Protein AF-A0A3P7DU08-F1 (afdb_monomer_lite)

Foldseek 3Di:
DVVVVPPVCVCVVVPDDSCVVVVVVVVVVVVVVVVVVVVVVVVVVVVVVPPDD

Radius of gyration: 19.62 Å; chains: 1; bounding box: 47×13×47 Å

Sequence (53 aa):
MYAKRAFVHWYVGEGMEEGEFSEAREDLAALEKDYEEVGVDSMEDAGEEGDEY

Structure (mmCIF, N/CA/C/O backbone):
data_AF-A0A3P7DU08-F1
#
_entry.id   AF-A0A3P7DU08-F1
#
loop_
_atom_site.group_PDB
_atom_site.id
_atom_site.type_symbol
_atom_site.label_atom_id
_atom_site.label_alt_id
_atom_site.label_comp_id
_atom_site.label_asym_id
_atom_site.label_entity_id
_atom_site.label_seq_id
_atom_site.pdbx_PDB_ins_code
_atom_site.Cartn_x
_atom_site.Cartn_y
_atom_site.Cartn_z
_atom_site.occupancy
_atom_site.B_iso_or_equiv
_atom_site.auth_seq_id
_atom_site.auth_comp_id
_atom_site.auth_asym_id
_atom_site.auth_atom_id
_atom_site.pdbx_PDB_model_num
ATOM 1 N N . MET A 1 1 ? 0.736 8.215 8.943 1.00 81.19 1 MET A N 1
ATOM 2 C CA . MET A 1 1 ? -0.592 8.576 9.493 1.00 81.19 1 MET A CA 1
ATOM 3 C C . MET A 1 1 ? -1.458 7.341 9.705 1.00 81.19 1 MET A C 1
ATOM 5 O O . MET A 1 1 ? -1.742 7.029 10.856 1.00 81.19 1 MET A O 1
ATOM 9 N N . TYR A 1 2 ? -1.775 6.590 8.642 1.00 81.31 2 TYR A N 1
ATOM 10 C CA . TYR A 1 2 ? -2.598 5.374 8.720 1.00 81.31 2 TYR A CA 1
ATOM 11 C C . TYR A 1 2 ? -2.038 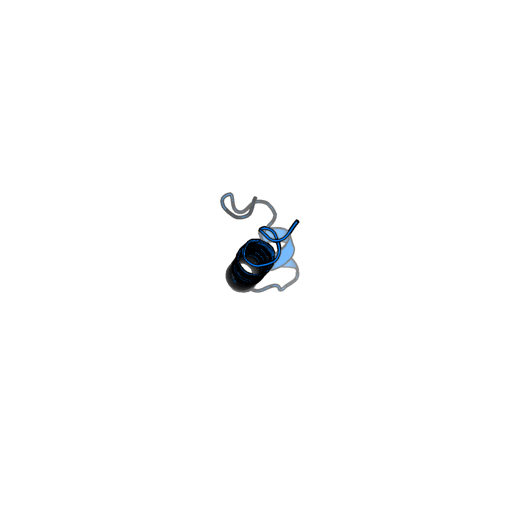4.293 9.661 1.00 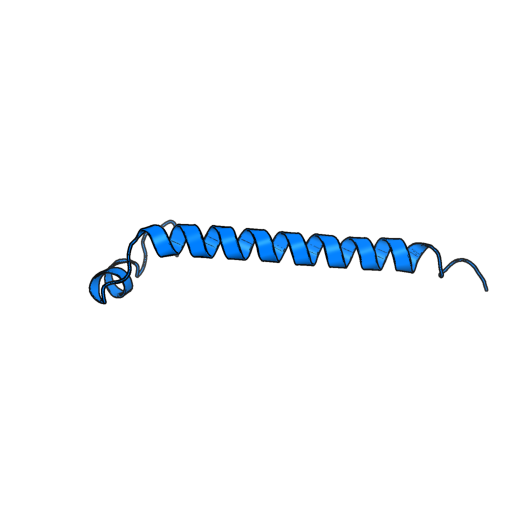81.31 2 TYR A C 1
ATOM 13 O O . TYR A 1 2 ? -2.761 3.799 10.515 1.00 81.31 2 TYR A O 1
ATOM 21 N N . ALA A 1 3 ? -0.722 4.031 9.631 1.00 86.56 3 ALA A N 1
ATOM 22 C CA . ALA A 1 3 ? -0.076 3.068 10.540 1.00 86.56 3 ALA A CA 1
ATOM 23 C C . ALA A 1 3 ? -0.250 3.388 12.042 1.00 86.56 3 ALA A C 1
ATOM 25 O O . ALA A 1 3 ? -0.112 2.510 12.884 1.00 86.56 3 ALA A O 1
ATOM 26 N N . LYS A 1 4 ? -0.558 4.645 12.390 1.00 90.50 4 LYS A N 1
ATOM 27 C CA . LYS A 1 4 ? -0.867 5.074 13.765 1.00 90.50 4 LYS A CA 1
ATOM 28 C C . LYS A 1 4 ? -2.377 5.211 14.013 1.00 90.50 4 LYS A C 1
ATOM 30 O O . LYS A 1 4 ? -2.765 5.805 15.013 1.00 90.50 4 LYS A O 1
ATOM 35 N N . ARG A 1 5 ? -3.217 4.749 13.078 1.00 88.31 5 ARG A N 1
ATOM 36 C CA . ARG A 1 5 ? -4.677 4.959 13.022 1.00 88.31 5 ARG A CA 1
ATOM 37 C C . ARG A 1 5 ? -5.097 6.421 13.227 1.00 88.31 5 ARG A C 1
ATOM 39 O O . ARG A 1 5 ? -6.195 6.705 13.703 1.00 88.31 5 ARG A O 1
ATOM 46 N N . ALA A 1 6 ? -4.223 7.366 12.881 1.00 87.38 6 ALA A N 1
ATOM 47 C CA . ALA A 1 6 ? -4.530 8.781 13.011 1.00 87.38 6 ALA A CA 1
ATOM 48 C C . ALA A 1 6 ? -5.635 9.142 12.009 1.00 87.38 6 ALA A C 1
ATOM 50 O O . ALA A 1 6 ? -5.543 8.769 10.843 1.00 87.38 6 ALA A O 1
ATOM 51 N N . PHE A 1 7 ? -6.659 9.858 12.475 1.00 88.50 7 PHE A N 1
ATOM 52 C CA . PHE A 1 7 ? -7.808 10.343 11.695 1.00 88.50 7 PHE A CA 1
ATOM 53 C C . PHE A 1 7 ? -8.776 9.289 11.126 1.00 88.50 7 PHE A C 1
ATOM 55 O O . PHE A 1 7 ? -9.850 9.676 10.684 1.00 88.50 7 PHE A O 1
ATOM 62 N N . VAL A 1 8 ? -8.479 7.985 11.213 1.00 88.62 8 VAL A N 1
ATOM 63 C CA . VAL A 1 8 ? -9.343 6.903 10.685 1.00 88.62 8 VAL A CA 1
ATOM 64 C C . VAL A 1 8 ? -10.785 6.998 11.204 1.00 88.62 8 VAL A C 1
ATOM 66 O O . VAL A 1 8 ? -11.722 6.801 10.440 1.00 88.62 8 VAL A O 1
ATOM 69 N N . HIS A 1 9 ? -10.979 7.370 12.475 1.00 88.31 9 HIS A N 1
ATOM 70 C CA . HIS A 1 9 ? -12.314 7.487 13.077 1.00 88.31 9 HIS A CA 1
ATOM 71 C C . HIS A 1 9 ? -13.209 8.552 12.427 1.00 88.31 9 HIS A C 1
ATOM 73 O O . HIS A 1 9 ? -14.423 8.403 12.486 1.00 88.31 9 HIS A O 1
ATOM 79 N N . TRP A 1 10 ? -12.644 9.602 11.817 1.00 91.25 10 TRP A N 1
ATOM 80 C CA . TRP A 1 10 ? -13.436 10.595 11.086 1.00 91.25 10 TRP A CA 1
ATOM 81 C C . TRP A 1 10 ? -14.057 9.964 9.844 1.00 91.25 10 TRP A C 1
ATOM 83 O O . TRP A 1 10 ? -15.260 10.038 9.657 1.00 91.25 10 TRP A O 1
ATOM 93 N N . TYR A 1 11 ? -13.247 9.272 9.043 1.00 88.25 11 TYR A N 1
ATOM 94 C CA . TYR A 1 11 ? -13.693 8.657 7.792 1.00 88.25 11 TYR A CA 1
ATOM 95 C C . TYR A 1 11 ? -14.633 7.473 8.027 1.00 88.25 11 TYR A C 1
ATOM 97 O O . TYR A 1 11 ? -15.682 7.384 7.397 1.00 88.25 11 TYR A O 1
ATOM 105 N N . VAL A 1 12 ? -14.313 6.609 8.996 1.00 88.50 12 VAL A N 1
ATOM 106 C CA . VAL A 1 12 ? -15.209 5.506 9.377 1.00 88.50 12 VAL A CA 1
ATOM 107 C C . VAL A 1 12 ? -16.510 6.041 9.995 1.00 88.50 12 VAL A C 1
ATOM 109 O O . VAL A 1 12 ? -17.574 5.469 9.781 1.00 88.50 12 VAL A O 1
ATOM 112 N N . GLY A 1 13 ? -16.458 7.169 10.715 1.00 90.50 13 GLY A N 1
ATOM 113 C CA . GLY A 1 13 ? -17.642 7.839 11.265 1.00 90.50 13 GLY A CA 1
ATOM 114 C C . GLY A 1 13 ? -18.601 8.394 10.204 1.00 90.50 13 GLY A C 1
ATOM 115 O O . GLY A 1 13 ? -19.803 8.432 10.448 1.00 90.50 13 GLY A O 1
ATOM 116 N N . GLU A 1 14 ? -18.089 8.755 9.025 1.00 91.81 14 GLU A N 1
ATOM 117 C CA . GLU A 1 14 ? -18.875 9.206 7.865 1.00 91.81 14 GLU A CA 1
ATOM 118 C C . GLU A 1 14 ? -19.415 8.038 7.008 1.00 91.81 14 GLU A C 1
ATOM 120 O O . GLU A 1 14 ? -20.093 8.269 6.009 1.00 91.81 14 GLU A O 1
ATOM 125 N N . GLY A 1 15 ? -19.155 6.782 7.399 1.00 90.25 15 GLY A N 1
ATOM 126 C CA . GLY A 1 15 ? -19.687 5.583 6.738 1.00 90.25 15 GLY A CA 1
ATOM 127 C C . GLY A 1 15 ? -18.722 4.862 5.794 1.00 90.25 15 GLY A C 1
ATOM 128 O O . GLY A 1 15 ? -19.149 3.945 5.100 1.00 90.25 15 GLY A O 1
ATOM 129 N N . MET A 1 16 ? -17.443 5.244 5.772 1.00 91.19 16 MET A N 1
ATOM 130 C CA . MET A 1 16 ? -16.416 4.563 4.980 1.00 91.19 16 MET A CA 1
ATOM 131 C C . MET A 1 16 ? -16.007 3.230 5.625 1.00 91.19 16 MET A C 1
ATOM 133 O O . MET A 1 16 ? -15.766 3.175 6.837 1.00 91.19 16 MET A O 1
ATOM 137 N N . GLU A 1 17 ? -15.880 2.160 4.840 1.00 91.69 17 GLU A N 1
ATOM 138 C CA . GLU A 1 17 ? -15.395 0.881 5.364 1.00 91.69 17 GLU A CA 1
ATOM 139 C C . GLU A 1 17 ? -13.890 0.949 5.661 1.00 91.69 17 GLU A C 1
ATOM 141 O O . GLU A 1 17 ? -13.099 1.492 4.892 1.00 91.69 17 GLU A O 1
ATOM 146 N N . GLU A 1 18 ? -13.449 0.377 6.788 1.00 85.69 18 GLU A N 1
ATOM 147 C CA . GLU A 1 18 ? -12.030 0.437 7.177 1.00 85.69 18 GLU A CA 1
ATOM 148 C C . GLU A 1 18 ? -11.110 -0.275 6.160 1.00 85.69 18 GLU A C 1
ATOM 150 O O . GLU A 1 18 ? -9.936 0.079 6.029 1.00 85.69 18 GLU A O 1
ATOM 155 N N . GLY A 1 19 ? -11.654 -1.243 5.411 1.00 90.56 19 GLY A N 1
ATOM 156 C CA . GLY A 1 19 ? -10.960 -1.964 4.342 1.00 90.56 19 GLY A CA 1
ATOM 157 C C . GLY A 1 19 ? -10.545 -1.081 3.163 1.00 90.56 19 GLY A C 1
ATOM 158 O O . GLY A 1 19 ? -9.466 -1.304 2.613 1.00 90.56 19 GLY A O 1
ATOM 159 N N . GLU A 1 20 ? -11.303 -0.022 2.860 1.00 92.69 20 GLU A N 1
ATOM 160 C CA . GLU A 1 20 ? -11.054 0.848 1.700 1.00 92.69 20 GLU A CA 1
ATOM 161 C C . GLU A 1 20 ? -9.686 1.539 1.770 1.00 92.69 20 GLU A C 1
ATOM 163 O O . GLU A 1 20 ? -9.040 1.769 0.751 1.00 92.69 20 GLU A O 1
ATOM 168 N N . PHE A 1 21 ? -9.174 1.819 2.975 1.00 90.12 21 PHE A N 1
ATOM 169 C CA . PHE A 1 21 ? -7.818 2.355 3.128 1.00 90.12 21 PHE A CA 1
ATOM 170 C C . PHE A 1 21 ? -6.734 1.377 2.671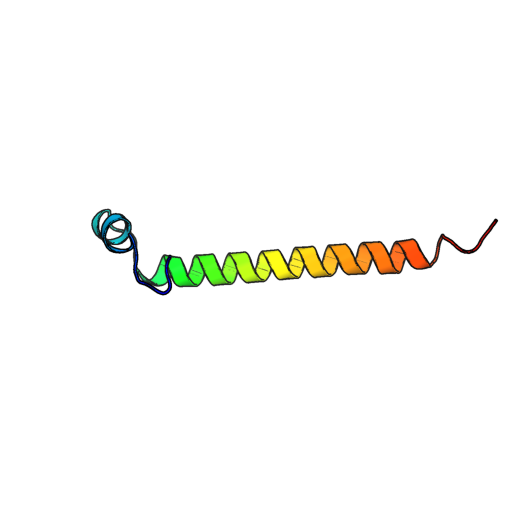 1.00 90.12 21 PHE A C 1
ATOM 172 O O . PHE A 1 21 ? -5.671 1.801 2.211 1.00 90.12 21 PHE A O 1
ATOM 179 N N . SER A 1 22 ? -6.960 0.079 2.872 1.00 91.50 22 SER A N 1
ATOM 180 C CA . SER A 1 22 ? -6.006 -0.955 2.475 1.00 91.50 22 SER A CA 1
ATOM 181 C C . SER A 1 22 ? -6.052 -1.162 0.966 1.00 91.50 22 SER A C 1
ATOM 183 O O . SER A 1 22 ? -4.991 -1.181 0.350 1.00 91.50 22 SER A O 1
ATOM 185 N N . GLU A 1 23 ? -7.255 -1.199 0.390 1.00 94.25 23 GLU A N 1
ATOM 186 C CA . GLU A 1 23 ? -7.480 -1.299 -1.058 1.00 94.25 23 GLU A CA 1
ATOM 187 C C . GLU A 1 23 ? -6.867 -0.106 -1.800 1.00 94.25 23 GLU A C 1
ATOM 189 O O . GLU A 1 23 ? -6.007 -0.286 -2.654 1.00 94.25 23 GLU A O 1
ATOM 194 N N . ALA A 1 24 ? -7.163 1.127 -1.374 1.00 93.88 24 ALA A N 1
ATOM 195 C CA . ALA A 1 24 ? -6.590 2.323 -1.993 1.00 93.88 24 ALA A CA 1
ATOM 196 C C . ALA A 1 24 ? -5.052 2.366 -1.911 1.00 93.88 24 ALA A C 1
ATOM 198 O O . ALA A 1 24 ? -4.385 2.931 -2.777 1.00 93.88 24 ALA A O 1
ATOM 199 N N . ARG A 1 25 ? -4.458 1.782 -0.860 1.00 94.75 25 ARG A N 1
ATOM 200 C CA . ARG A 1 25 ? -2.998 1.666 -0.747 1.00 94.75 25 ARG A CA 1
ATOM 201 C C . ARG A 1 25 ? -2.440 0.644 -1.736 1.00 94.75 25 ARG A C 1
ATOM 203 O O . ARG A 1 25 ? -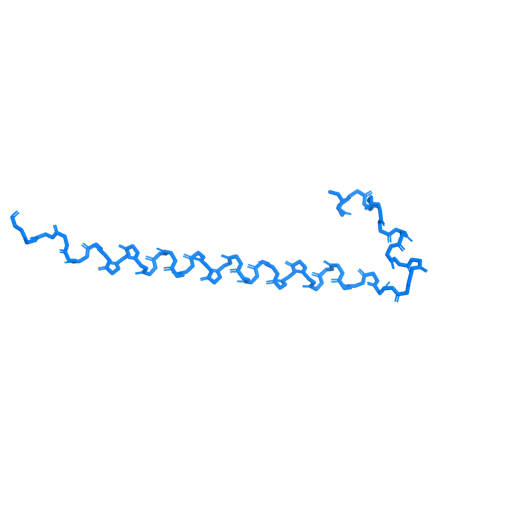1.353 0.867 -2.259 1.00 94.75 25 ARG A O 1
ATOM 210 N N . GLU A 1 26 ? -3.137 -0.467 -1.942 1.00 96.44 26 GLU A N 1
ATOM 211 C CA . GLU A 1 26 ? -2.764 -1.478 -2.934 1.00 96.44 26 GLU A CA 1
ATOM 212 C C . GLU A 1 26 ? -2.850 -0.905 -4.353 1.00 96.44 26 GLU A C 1
ATOM 214 O O . GLU A 1 26 ? -1.888 -1.041 -5.108 1.00 96.44 26 GLU A O 1
ATOM 219 N N . ASP A 1 27 ? -3.908 -0.153 -4.664 1.00 96.94 27 ASP A N 1
ATOM 220 C CA . ASP A 1 27 ? -4.060 0.544 -5.947 1.00 96.94 27 ASP A CA 1
ATOM 221 C C . ASP A 1 27 ? -2.936 1.563 -6.191 1.00 96.94 27 ASP A C 1
ATOM 223 O O . ASP A 1 27 ? -2.349 1.609 -7.272 1.00 96.94 27 ASP A O 1
ATOM 227 N N . LEU A 1 28 ? -2.587 2.370 -5.181 1.00 96.38 28 LEU A N 1
ATOM 228 C CA . LEU A 1 28 ? -1.479 3.325 -5.290 1.00 96.38 28 LEU A CA 1
ATOM 229 C C . LEU A 1 28 ? -0.126 2.632 -5.481 1.00 96.38 28 LEU A C 1
ATOM 231 O O . LEU A 1 28 ? 0.700 3.136 -6.237 1.00 96.38 28 LEU A O 1
ATOM 235 N N . ALA A 1 29 ? 0.102 1.494 -4.823 1.00 95.75 29 ALA A N 1
ATOM 236 C CA . ALA A 1 29 ? 1.330 0.722 -4.994 1.00 95.75 29 ALA A CA 1
ATOM 237 C C . ALA A 1 29 ? 1.428 0.106 -6.400 1.00 95.75 29 ALA A C 1
ATOM 239 O O . ALA A 1 29 ? 2.518 0.057 -6.968 1.00 95.75 29 ALA A O 1
ATOM 240 N N . ALA A 1 30 ? 0.303 -0.333 -6.973 1.00 96.94 30 ALA A N 1
ATOM 241 C CA . ALA A 1 30 ? 0.250 -0.785 -8.361 1.00 96.94 30 ALA A CA 1
ATOM 242 C C . ALA A 1 30 ? 0.591 0.358 -9.329 1.00 96.94 30 ALA A C 1
ATOM 244 O O . ALA A 1 30 ? 1.467 0.198 -10.170 1.00 96.94 30 ALA A O 1
ATOM 245 N N . LEU A 1 31 ? -0.008 1.540 -9.139 1.00 97.00 31 LEU A N 1
ATOM 246 C CA . LEU A 1 31 ? 0.306 2.719 -9.950 1.00 97.00 31 LEU A CA 1
ATOM 247 C C . LEU A 1 31 ? 1.777 3.137 -9.840 1.0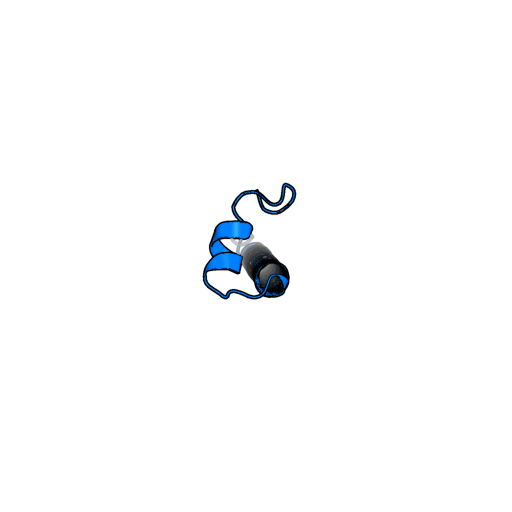0 97.00 31 LEU A C 1
ATOM 249 O O . LEU A 1 31 ? 2.388 3.471 -10.849 1.00 97.00 31 LEU A O 1
ATOM 253 N N . GLU A 1 32 ? 2.353 3.137 -8.634 1.00 95.69 32 GLU A N 1
ATOM 254 C CA . GLU A 1 32 ? 3.773 3.458 -8.426 1.00 95.69 32 GLU A CA 1
ATOM 255 C C . GLU A 1 32 ? 4.673 2.521 -9.237 1.00 95.69 32 GLU A C 1
ATOM 257 O O . GLU A 1 32 ? 5.577 2.988 -9.928 1.00 95.69 32 GLU A O 1
ATOM 262 N N . LYS A 1 33 ? 4.361 1.222 -9.217 1.00 94.81 33 LYS A N 1
ATOM 263 C CA . LYS A 1 33 ? 5.071 0.218 -10.002 1.00 94.81 33 LYS A CA 1
ATOM 264 C C . LYS A 1 33 ? 4.919 0.450 -11.510 1.00 94.81 33 LYS A C 1
ATOM 266 O O . LYS A 1 33 ? 5.917 0.408 -12.219 1.00 94.81 33 LYS A O 1
ATOM 271 N N . ASP A 1 34 ? 3.713 0.740 -11.992 1.00 94.56 34 ASP A N 1
ATOM 272 C CA . ASP A 1 34 ? 3.474 1.005 -13.416 1.00 94.56 34 ASP A CA 1
ATOM 273 C C . ASP A 1 34 ? 4.290 2.219 -13.908 1.00 94.56 34 ASP A C 1
ATOM 275 O O . ASP A 1 34 ? 4.864 2.197 -14.996 1.00 94.56 34 ASP A O 1
ATOM 279 N N . TYR A 1 35 ? 4.388 3.284 -13.102 1.00 93.50 35 TYR A N 1
ATOM 280 C CA . TYR A 1 35 ? 5.213 4.450 -13.442 1.00 93.50 35 TYR A CA 1
ATOM 281 C C . TYR A 1 35 ? 6.717 4.162 -13.383 1.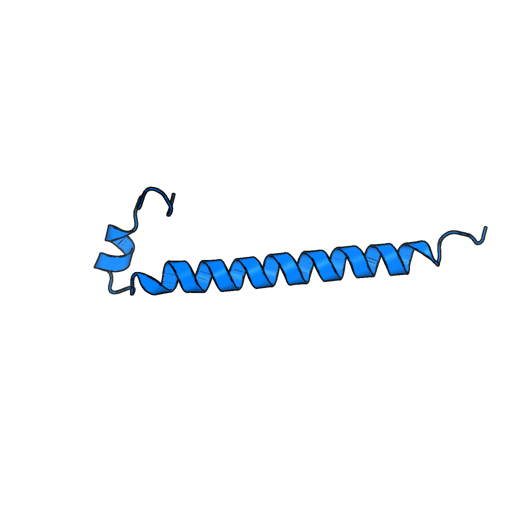00 93.50 35 TYR A C 1
ATOM 283 O O . TYR A 1 35 ? 7.467 4.731 -14.179 1.00 93.50 35 TYR A O 1
ATOM 291 N N . GLU A 1 36 ? 7.167 3.313 -12.456 1.00 92.69 36 GLU A N 1
ATOM 292 C CA . GLU A 1 36 ? 8.556 2.852 -12.407 1.00 92.69 36 GLU A CA 1
ATOM 293 C C . GLU A 1 36 ? 8.910 2.054 -13.669 1.00 92.69 36 GLU A C 1
ATOM 295 O O . GLU A 1 36 ? 9.917 2.360 -14.305 1.00 92.69 36 GLU A O 1
ATOM 300 N N . GLU A 1 37 ? 8.053 1.113 -14.081 1.00 90.38 37 GLU A N 1
ATOM 301 C CA . GLU A 1 37 ? 8.222 0.329 -15.314 1.00 90.38 37 GLU A CA 1
ATOM 302 C C . GLU A 1 37 ? 8.298 1.242 -16.550 1.00 90.38 37 GLU A C 1
ATOM 304 O O . GLU A 1 37 ? 9.261 1.164 -17.307 1.00 90.38 37 GLU A O 1
ATOM 309 N N . VAL A 1 38 ? 7.381 2.209 -16.698 1.00 89.19 38 VAL A N 1
ATOM 310 C CA . VAL A 1 38 ? 7.420 3.190 -17.804 1.00 89.19 38 VAL A CA 1
ATOM 311 C C . VAL A 1 38 ? 8.697 4.041 -17.788 1.00 89.19 38 VAL A C 1
ATOM 313 O O . VAL A 1 38 ? 9.237 4.377 -18.846 1.00 89.19 38 VAL A O 1
ATOM 316 N N . GLY A 1 39 ? 9.179 4.427 -16.604 1.00 86.88 39 GLY A N 1
ATOM 317 C CA . GLY A 1 39 ? 10.407 5.205 -16.450 1.00 86.88 39 GLY A CA 1
ATOM 318 C C . GLY A 1 39 ? 11.656 4.426 -16.864 1.00 86.88 39 GLY A C 1
ATOM 319 O O . GLY A 1 39 ? 12.529 4.994 -17.521 1.00 86.88 39 GLY A O 1
ATOM 320 N N . VAL A 1 40 ? 11.720 3.140 -16.511 1.00 81.50 40 VAL A N 1
ATOM 321 C CA . VAL A 1 40 ? 12.800 2.228 -16.910 1.00 81.50 40 VAL A CA 1
ATOM 322 C C . VAL A 1 40 ? 12.739 1.945 -18.408 1.00 81.50 40 VAL A C 1
ATOM 324 O O . VAL A 1 40 ? 13.743 2.162 -19.079 1.00 81.50 40 VAL A O 1
ATOM 327 N N . ASP A 1 41 ? 11.571 1.591 -18.951 1.00 78.31 41 ASP A N 1
ATOM 328 C CA . ASP A 1 41 ? 11.383 1.341 -20.388 1.00 78.31 41 ASP A CA 1
ATOM 329 C C . ASP A 1 41 ? 11.798 2.562 -21.226 1.00 78.31 41 ASP A C 1
ATOM 331 O O . ASP A 1 41 ? 12.470 2.430 -22.245 1.00 78.31 41 ASP A O 1
ATOM 335 N N . SER A 1 42 ? 11.476 3.777 -20.762 1.00 75.06 42 SER A N 1
ATOM 336 C CA . SER A 1 42 ? 11.885 5.020 -21.434 1.00 75.06 42 SER A CA 1
ATOM 337 C C . SER A 1 42 ? 13.397 5.273 -21.371 1.00 75.06 42 SER A C 1
ATOM 339 O O . SER A 1 42 ? 13.943 5.931 -22.254 1.00 75.06 42 SER A O 1
ATOM 341 N N . MET A 1 43 ? 14.084 4.809 -20.320 1.00 73.25 43 MET A N 1
ATOM 342 C CA . MET A 1 43 ? 15.541 4.933 -20.185 1.00 73.25 43 MET A CA 1
ATOM 343 C C . MET A 1 43 ? 16.288 3.862 -20.979 1.00 73.25 43 MET A C 1
ATOM 345 O O . MET A 1 43 ? 17.348 4.160 -21.528 1.00 73.25 43 MET A O 1
ATOM 349 N N . GLU A 1 44 ? 15.758 2.640 -21.034 1.00 70.75 44 GLU A N 1
ATOM 350 C CA . GLU A 1 44 ? 16.312 1.556 -21.845 1.00 70.75 44 GLU A CA 1
ATOM 351 C C . GLU A 1 44 ? 16.179 1.879 -23.341 1.00 70.75 44 GLU A C 1
ATOM 353 O O . GLU A 1 44 ? 17.170 1.778 -24.062 1.00 70.75 44 GLU A O 1
ATOM 358 N N . ASP A 1 45 ? 15.027 2.398 -23.784 1.00 61.69 45 ASP A N 1
ATOM 359 C CA . ASP A 1 45 ? 14.798 2.839 -25.172 1.00 61.69 45 ASP A CA 1
ATOM 360 C C . ASP A 1 45 ? 15.656 4.069 -25.543 1.00 61.69 45 ASP A C 1
ATOM 362 O O . ASP A 1 45 ? 16.250 4.136 -26.618 1.00 61.69 45 ASP A O 1
ATOM 366 N N . ALA A 1 46 ? 15.840 5.019 -24.615 1.00 60.56 46 ALA A N 1
ATOM 367 C CA . ALA A 1 46 ? 16.715 6.178 -24.832 1.00 60.56 46 ALA A CA 1
ATOM 368 C C . ALA A 1 46 ? 18.221 5.836 -24.819 1.00 60.56 46 ALA A C 1
ATOM 370 O O . ALA A 1 46 ? 19.038 6.637 -25.280 1.00 60.56 46 ALA A O 1
ATOM 371 N N . GLY A 1 47 ? 18.601 4.678 -24.272 1.00 57.34 47 GLY A N 1
ATOM 372 C CA . GLY A 1 47 ? 19.985 4.210 -24.199 1.00 57.34 47 GLY A CA 1
ATOM 373 C C . GLY A 1 47 ? 20.521 3.630 -25.510 1.00 57.34 47 GLY A C 1
ATOM 374 O O . GLY A 1 47 ? 21.739 3.565 -25.672 1.00 57.34 47 GLY A O 1
ATOM 375 N N . GLU A 1 48 ? 19.648 3.250 -26.451 1.00 56.16 48 GLU A N 1
ATOM 376 C CA . GLU A 1 48 ? 20.054 2.713 -27.759 1.00 56.16 48 GLU A CA 1
ATOM 377 C C . GLU A 1 48 ? 20.188 3.789 -28.856 1.00 56.16 48 GLU A C 1
ATOM 379 O O . GLU A 1 48 ? 20.956 3.596 -29.797 1.00 56.16 48 GLU A O 1
ATOM 384 N N . GLU A 1 49 ? 19.548 4.960 -28.727 1.00 55.66 49 GLU A N 1
ATOM 385 C CA . GLU A 1 49 ? 19.641 6.052 -29.724 1.00 55.66 49 GLU A CA 1
ATOM 386 C C . GLU A 1 49 ? 20.782 7.070 -29.466 1.00 55.66 49 GLU A C 1
ATOM 388 O O . GLU A 1 49 ? 20.909 8.068 -30.176 1.00 55.66 49 GLU A O 1
ATOM 393 N N . GLY A 1 50 ? 21.633 6.845 -28.457 1.00 54.91 50 GLY A N 1
ATOM 394 C CA . GLY A 1 50 ? 22.633 7.820 -27.988 1.00 54.91 50 GLY A CA 1
ATOM 395 C C . GLY A 1 50 ? 24.077 7.659 -28.488 1.00 54.91 50 GLY A C 1
ATOM 396 O O . GLY A 1 50 ? 24.912 8.487 -28.126 1.00 54.91 50 GLY A O 1
ATOM 397 N N . ASP A 1 51 ? 24.388 6.631 -29.286 1.00 54.44 51 ASP A N 1
ATOM 398 C CA . ASP A 1 51 ? 25.767 6.238 -29.658 1.00 54.44 51 ASP A CA 1
ATOM 399 C C . ASP A 1 51 ? 26.097 6.457 -31.155 1.00 54.44 51 ASP A C 1
ATOM 401 O O . ASP A 1 51 ? 26.974 5.811 -31.733 1.00 54.44 51 ASP A O 1
ATOM 405 N N . GLU A 1 52 ? 25.402 7.389 -31.810 1.00 40.09 52 GLU A N 1
ATOM 406 C CA . GLU A 1 52 ? 25.703 7.821 -33.178 1.00 40.09 52 GLU A CA 1
ATOM 407 C C . GLU A 1 52 ? 25.787 9.352 -33.217 1.00 40.09 52 GLU A C 1
ATOM 409 O O . GLU A 1 52 ? 24.764 9.973 -33.440 1.00 40.09 52 GLU A O 1
ATOM 414 N N . TYR A 1 53 ? 26.959 9.951 -32.932 1.00 44.19 53 TYR A N 1
ATOM 415 C CA . TYR A 1 53 ? 27.521 11.197 -33.520 1.00 44.19 53 TYR A CA 1
ATOM 416 C C . TYR A 1 53 ? 28.928 11.498 -32.976 1.00 44.19 53 TYR A C 1
ATOM 418 O O . TYR A 1 53 ? 29.132 11.451 -31.742 1.00 44.19 53 TYR A O 1
#

Organism: Wuchereria bancrofti (NCBI:txid6293)

InterPro domains:
  IPR000217 Tubulin [PTHR11588] (1-42)
  IPR008280 Tubulin/FtsZ, C-terminal [SSF55307] (1-38)
  IPR023123 Tubulin, C-terminal [G3DSA:1.10.287.600] (1-53)

pLDDT: mean 83.37, std 14.76, range [40.09, 97.0]

Secondary structure (DSSP, 8-state):
-GGGTTTHHHHHHTT--TTHHHHHHHHHHHHHHHHHHHHHHHHHHHHHSSS--